Protein AF-A0A160PQK1-F1 (afdb_monomer)

Mean predicted aligned error: 13.55 Å

Organism: NCBI:txid2506452

Foldseek 3Di:
DDDDDDDDDDDDDDPPDPPPPDPPPDPPPDAFKDKDFPAADPVGWTKIWIKHADQDQAKFKKWWPWDPQAHIDIDIDHHGMDTDDMDTHPDSHIDGPGMDTDGHD

Solvent-accessible surface area (backbone atoms only — not comparable to full-atom values): 6608 Å² total; per-residue (Å²): 140,84,90,85,86,83,90,81,83,90,80,88,80,83,76,84,70,78,80,74,78,68,76,74,80,66,76,77,75,74,63,41,53,49,74,46,77,76,49,63,44,102,85,70,31,49,29,32,39,35,34,35,26,37,84,55,95,53,53,31,20,27,42,37,38,39,38,90,63,27,68,61,46,74,49,73,43,54,56,42,78,44,80,74,49,68,30,47,69,76,70,79,42,38,35,78,78,49,45,46,84,74,47,80,100

InterPro domains:
  IPR045935 Protein of unknown function DUF6355 [PF19882] (29-105)

Radius of gyration: 27.99 Å; Cα contacts (8 Å, |Δi|>4): 189; chains: 1; bounding box: 91×44×47 Å

Secondary structure (DSSP, 8-state):
-------------------------------EEEEEEEEE-TTS-EEEEEEEEE-SSS-EEEEEEE-TTS--EEEEE-SEEEEEEEEESSSS---EEEEEEEEE-

Structure (mmCIF, N/CA/C/O backbone):
data_AF-A0A160PQK1-F1
#
_entry.id   AF-A0A160PQK1-F1
#
loop_
_atom_site.group_PDB
_atom_site.id
_atom_site.type_symbol
_atom_site.label_atom_id
_atom_site.label_alt_id
_atom_site.label_comp_id
_atom_site.label_asym_id
_atom_site.label_entity_id
_atom_site.label_seq_id
_atom_site.pdbx_PDB_ins_code
_atom_site.Cartn_x
_atom_site.Cartn_y
_atom_site.Cartn_z
_atom_site.occupancy
_atom_site.B_iso_or_equiv
_atom_site.auth_seq_id
_atom_site.auth_comp_id
_atom_site.auth_asym_id
_atom_site.auth_atom_id
_atom_site.pdbx_PDB_model_num
ATOM 1 N N . MET A 1 1 ? -73.181 18.088 -31.372 1.00 41.09 1 MET A N 1
ATOM 2 C CA . MET A 1 1 ? -72.922 19.474 -30.924 1.00 41.09 1 MET A CA 1
ATOM 3 C C . MET A 1 1 ? -72.798 19.460 -29.406 1.00 41.09 1 MET A C 1
ATOM 5 O O . MET A 1 1 ? -73.801 19.280 -28.732 1.00 41.09 1 MET A O 1
ATOM 9 N N . ARG A 1 2 ? -71.580 19.531 -28.862 1.00 44.47 2 ARG A N 1
ATOM 10 C CA . ARG A 1 2 ? -71.344 19.602 -27.412 1.00 44.47 2 ARG A CA 1
ATOM 11 C C . ARG A 1 2 ? -70.690 20.947 -27.118 1.00 44.47 2 ARG A C 1
ATOM 13 O O . ARG A 1 2 ? -69.603 21.210 -27.616 1.00 44.47 2 ARG A O 1
ATOM 20 N N . LYS A 1 3 ? -71.398 21.800 -26.377 1.00 43.91 3 LYS A N 1
ATOM 21 C CA . LYS A 1 3 ? -70.872 23.048 -25.819 1.00 43.91 3 LYS A CA 1
ATOM 22 C C . LYS A 1 3 ? -70.208 22.713 -24.486 1.00 43.91 3 LYS A C 1
ATOM 24 O O . LYS A 1 3 ? -70.856 22.106 -23.641 1.00 43.91 3 LYS A O 1
ATOM 29 N N . PHE A 1 4 ? -68.967 23.140 -24.302 1.00 49.78 4 PHE A N 1
ATOM 30 C CA . PHE A 1 4 ? -68.346 23.269 -22.990 1.00 49.78 4 PHE A CA 1
ATOM 31 C C . PHE A 1 4 ? -67.605 24.604 -22.963 1.00 49.78 4 PHE A C 1
ATOM 33 O O . PHE A 1 4 ? -66.626 24.794 -23.675 1.00 49.78 4 PHE A O 1
ATOM 40 N N . SER A 1 5 ? -68.106 25.525 -22.148 1.00 56.88 5 SER A N 1
ATOM 41 C CA . SER A 1 5 ? -67.373 26.692 -21.670 1.00 56.88 5 SER A CA 1
ATOM 42 C C . SER A 1 5 ? -67.496 26.682 -20.163 1.00 56.88 5 SER A C 1
ATOM 44 O O . SER A 1 5 ? -68.616 26.802 -19.684 1.00 56.88 5 SER A O 1
ATOM 46 N N . VAL A 1 6 ? -66.376 26.582 -19.446 1.00 51.88 6 VAL A N 1
ATOM 47 C CA . VAL A 1 6 ? -66.200 27.192 -18.122 1.00 51.88 6 VAL A CA 1
ATOM 48 C C . VAL A 1 6 ? -64.712 27.517 -17.950 1.00 51.88 6 VAL A C 1
ATOM 50 O O . VAL A 1 6 ? -63.870 26.623 -17.939 1.00 51.88 6 VAL A O 1
ATOM 53 N N . SER A 1 7 ? -64.418 28.813 -17.842 1.00 55.34 7 SER A N 1
ATOM 54 C CA . SER A 1 7 ? -63.167 29.385 -17.334 1.00 55.34 7 SER A CA 1
ATOM 55 C C . SER A 1 7 ? -63.076 29.200 -15.825 1.00 55.34 7 SER A C 1
ATOM 57 O O . SER A 1 7 ? -64.052 29.538 -15.165 1.00 55.34 7 SER A O 1
ATOM 59 N N . VAL A 1 8 ? -61.914 28.841 -15.264 1.00 52.81 8 VAL A N 1
ATOM 60 C CA . VAL A 1 8 ? -61.563 29.224 -13.881 1.00 52.81 8 VAL A CA 1
ATOM 61 C C . VAL A 1 8 ? -60.048 29.427 -13.726 1.00 52.81 8 VAL A C 1
ATOM 63 O O . VAL A 1 8 ? -59.259 28.509 -13.907 1.00 52.81 8 VAL A O 1
ATOM 66 N N . LEU A 1 9 ? -59.728 30.678 -13.388 1.00 51.78 9 LEU A N 1
ATOM 67 C CA . LEU A 1 9 ? -58.661 31.236 -12.549 1.00 51.78 9 LEU A CA 1
ATOM 68 C C . LEU A 1 9 ? -57.229 30.663 -12.546 1.00 51.78 9 LEU A C 1
ATOM 70 O O . LEU A 1 9 ? -56.930 29.556 -12.112 1.00 51.78 9 LEU A O 1
ATOM 74 N N . THR A 1 10 ? -56.341 31.605 -12.844 1.00 56.22 10 THR A N 1
ATOM 75 C CA . THR A 1 10 ? -54.934 31.768 -12.479 1.00 56.22 10 THR A CA 1
ATOM 76 C C . THR A 1 10 ? -54.638 31.530 -10.989 1.00 56.22 10 THR A C 1
ATOM 78 O O . THR A 1 10 ? -55.307 32.096 -10.126 1.00 56.22 10 THR A O 1
ATOM 81 N N . ALA A 1 11 ? -53.544 30.823 -10.688 1.00 50.00 11 ALA A N 1
ATOM 82 C CA . ALA A 1 11 ? -52.842 30.901 -9.405 1.00 50.00 11 ALA A CA 1
ATOM 83 C C . ALA A 1 11 ? -51.324 30.939 -9.660 1.00 50.00 11 ALA A C 1
ATOM 85 O O . ALA A 1 11 ? -50.719 29.943 -10.052 1.00 50.00 11 ALA A O 1
ATOM 86 N N . ILE A 1 12 ? -50.717 32.115 -9.484 1.00 57.81 12 ILE A N 1
ATOM 87 C CA . ILE A 1 12 ? -49.263 32.311 -9.533 1.00 57.81 12 ILE A CA 1
ATOM 88 C C . ILE A 1 12 ? -48.725 31.922 -8.156 1.00 57.81 12 ILE A C 1
ATOM 90 O O . ILE A 1 12 ? -48.894 32.665 -7.191 1.00 57.81 12 ILE A O 1
ATOM 94 N N . VAL A 1 13 ? -48.105 30.748 -8.048 1.00 61.59 13 VAL A N 1
ATOM 95 C CA . VAL A 1 13 ? -47.396 30.345 -6.828 1.00 61.59 13 VAL A CA 1
ATOM 96 C C . VAL A 1 13 ? -45.976 30.900 -6.912 1.00 61.59 13 VAL A C 1
ATOM 98 O O . VAL A 1 13 ? -45.138 30.396 -7.658 1.00 61.59 13 VAL A O 1
ATOM 101 N N . ALA A 1 14 ? -45.719 31.972 -6.165 1.00 50.84 14 ALA A N 1
ATOM 102 C CA . ALA A 1 14 ? -44.378 32.494 -5.947 1.00 50.84 14 ALA A CA 1
ATOM 103 C C . ALA A 1 14 ? -43.612 31.534 -5.023 1.00 50.84 14 ALA A C 1
ATOM 105 O O . ALA A 1 14 ? -43.774 31.560 -3.805 1.00 50.84 14 ALA A O 1
ATOM 106 N N . PHE A 1 15 ? -42.778 30.673 -5.603 1.00 52.97 15 PHE A N 1
ATOM 107 C CA . PHE A 1 15 ? -41.792 29.909 -4.845 1.00 52.97 15 PHE A CA 1
ATOM 108 C C . PHE A 1 15 ? -40.574 30.800 -4.583 1.00 52.97 15 PHE A C 1
ATOM 110 O O . PHE A 1 15 ? -39.639 30.846 -5.379 1.00 52.97 15 PHE A O 1
ATOM 117 N N . THR A 1 16 ? -40.550 31.495 -3.446 1.00 54.69 16 THR A N 1
ATOM 118 C CA . THR A 1 16 ? -39.286 31.943 -2.844 1.00 54.69 16 THR A CA 1
ATOM 119 C C . THR A 1 16 ? -38.617 30.719 -2.225 1.00 54.69 16 THR A C 1
ATOM 121 O O . THR A 1 16 ? -38.717 30.462 -1.025 1.00 54.69 16 THR A O 1
ATOM 124 N N . GLY A 1 17 ? -38.020 29.893 -3.083 1.00 49.28 17 GLY A N 1
ATOM 125 C CA . GLY A 1 17 ? -37.232 28.744 -2.669 1.00 49.28 17 GLY A CA 1
ATOM 126 C C . GLY A 1 17 ? -35.944 29.233 -2.027 1.00 49.28 17 GLY A C 1
ATOM 127 O O . GLY A 1 17 ? -35.098 29.817 -2.697 1.00 49.28 17 GLY A O 1
ATOM 128 N N . PHE A 1 18 ? -35.822 29.002 -0.723 1.00 57.84 18 PHE A N 1
ATOM 129 C CA . PHE A 1 18 ? -34.562 29.056 0.001 1.00 57.84 18 PHE A CA 1
ATOM 130 C C . PHE A 1 18 ? -33.495 28.304 -0.799 1.00 57.84 18 PHE A C 1
ATOM 132 O O . PHE A 1 18 ? -33.580 27.086 -0.962 1.00 57.84 18 PHE A O 1
ATOM 139 N N . SER A 1 19 ? -32.479 29.019 -1.276 1.00 54.00 19 SER A N 1
ATOM 140 C CA . SER A 1 19 ? -31.238 28.399 -1.719 1.00 54.00 19 SER A CA 1
ATOM 141 C C . SER A 1 19 ? -30.593 27.779 -0.486 1.00 54.00 19 SER A C 1
ATOM 143 O O . SER A 1 19 ? -29.871 28.448 0.250 1.00 54.00 19 SER A O 1
ATOM 145 N N . ALA A 1 20 ? -30.894 26.510 -0.211 1.00 54.34 20 ALA A N 1
ATOM 146 C CA . ALA A 1 20 ? -30.057 25.708 0.658 1.00 54.34 20 ALA A CA 1
ATOM 147 C C . ALA A 1 20 ? -28.663 25.735 0.025 1.00 54.34 20 ALA A C 1
ATOM 149 O O . ALA A 1 20 ? -28.457 25.166 -1.048 1.00 54.34 20 ALA A O 1
ATOM 150 N N . LEU A 1 21 ? -27.729 26.465 0.642 1.00 53.22 21 LEU A N 1
ATOM 151 C CA . LEU A 1 21 ? -26.317 26.318 0.336 1.00 53.22 21 LEU A CA 1
ATOM 152 C C . LEU A 1 21 ? -25.981 24.863 0.654 1.00 53.22 21 LEU A C 1
ATOM 154 O O . LEU A 1 21 ? -25.772 24.504 1.812 1.00 53.22 21 LEU A O 1
ATOM 158 N N . ALA A 1 22 ? -26.000 24.012 -0.369 1.00 60.09 22 ALA A N 1
ATOM 159 C CA . ALA A 1 22 ? -25.394 22.704 -0.273 1.00 60.09 22 ALA A CA 1
ATOM 160 C C . ALA A 1 22 ? -23.939 22.950 0.153 1.00 60.09 22 ALA A C 1
ATOM 162 O O . ALA A 1 22 ? -23.259 23.743 -0.511 1.00 60.09 22 ALA A O 1
ATOM 163 N N . PRO A 1 23 ? -23.456 22.352 1.258 1.00 54.91 23 PRO A N 1
ATOM 164 C CA . PRO A 1 23 ? -22.036 22.387 1.547 1.00 54.91 23 PRO A CA 1
ATOM 165 C C . PRO A 1 23 ? -21.335 21.867 0.298 1.00 54.91 23 PRO A C 1
ATOM 167 O O . PRO A 1 23 ? -21.705 20.817 -0.236 1.00 54.91 23 PRO A O 1
ATOM 170 N N . SER A 1 24 ? -20.395 22.661 -0.216 1.00 50.75 24 SER A N 1
ATOM 171 C CA . SER A 1 24 ? -19.545 22.277 -1.334 1.00 50.75 24 SER A CA 1
ATOM 172 C C . SER A 1 24 ? -19.081 20.854 -1.079 1.00 50.75 24 SER A C 1
ATOM 174 O O . SER A 1 24 ? -18.524 20.598 -0.011 1.00 50.75 24 SER A O 1
ATOM 176 N N . ALA A 1 25 ? -19.368 19.946 -2.011 1.00 45.66 25 ALA A N 1
ATOM 177 C CA . ALA A 1 25 ? -18.853 18.593 -1.991 1.00 45.66 25 ALA A CA 1
ATOM 178 C C . ALA A 1 25 ? -17.330 18.684 -1.848 1.00 45.66 25 ALA A C 1
ATOM 180 O O . ALA A 1 25 ? -16.619 18.945 -2.819 1.00 45.66 25 ALA A O 1
ATOM 181 N N . SER A 1 26 ? -16.842 18.569 -0.612 1.00 47.47 26 SER A N 1
ATOM 182 C CA . SER A 1 26 ? -15.428 18.450 -0.311 1.00 47.47 26 SER A CA 1
ATOM 183 C C . SER A 1 26 ? -14.951 17.285 -1.152 1.00 47.47 26 SER A C 1
ATOM 185 O O . SER A 1 26 ? -15.539 16.206 -1.053 1.00 47.47 26 SER A O 1
ATOM 187 N N . ALA A 1 27 ? -13.969 17.534 -2.021 1.00 46.06 27 ALA A N 1
ATOM 188 C CA . ALA A 1 27 ? -13.320 16.525 -2.842 1.00 46.06 27 ALA A CA 1
ATOM 189 C C . ALA A 1 27 ? -13.233 15.227 -2.037 1.00 46.06 27 ALA A C 1
ATOM 191 O O . ALA A 1 27 ? -12.616 15.206 -0.974 1.00 46.06 27 ALA A O 1
ATOM 192 N N . GLN A 1 28 ? -13.982 14.213 -2.467 1.00 50.72 28 GLN A N 1
ATOM 193 C CA . GLN A 1 28 ? -14.186 12.986 -1.715 1.00 50.72 28 GLN A CA 1
ATOM 194 C C . GLN A 1 28 ? -12.809 12.366 -1.475 1.00 50.72 28 GLN A C 1
ATOM 196 O O . GLN A 1 28 ? -12.207 11.814 -2.394 1.00 50.72 28 GLN A O 1
ATOM 201 N N . GLU A 1 29 ? -12.251 12.569 -0.280 1.00 63.12 29 GLU A N 1
ATOM 202 C CA . GLU A 1 29 ? -10.847 12.264 -0.058 1.00 63.12 29 GLU A CA 1
ATOM 203 C C . GLU A 1 29 ? -10.692 10.747 -0.048 1.00 63.12 29 GLU A C 1
ATOM 205 O O . GLU A 1 29 ? -11.218 10.073 0.835 1.00 63.12 29 GLU A O 1
ATOM 210 N N . GLN A 1 30 ? -10.049 10.208 -1.087 1.00 82.56 30 GLN A N 1
ATOM 211 C CA . GLN A 1 30 ? -10.053 8.780 -1.391 1.00 82.56 30 GLN A CA 1
ATOM 212 C C . GLN A 1 30 ? -9.508 7.966 -0.210 1.00 82.56 30 GLN A C 1
ATOM 214 O O . GLN A 1 30 ? -8.306 7.949 0.048 1.00 82.56 30 GLN A O 1
ATOM 219 N N . CYS A 1 31 ? -10.404 7.295 0.517 1.00 91.88 31 CYS A N 1
ATOM 220 C CA . CYS A 1 31 ? -10.055 6.331 1.555 1.00 91.88 31 CYS A CA 1
ATOM 221 C C . CYS A 1 31 ? -9.643 4.999 0.915 1.00 91.88 31 CYS A C 1
ATOM 223 O O . CYS A 1 31 ? -10.183 4.601 -0.117 1.00 91.88 31 CYS A O 1
ATOM 225 N N . GLY A 1 32 ? -8.727 4.282 1.561 1.00 95.00 32 GLY A N 1
ATOM 226 C CA . GLY A 1 32 ? -8.195 3.012 1.078 1.00 95.00 32 GLY A CA 1
ATOM 227 C C . GLY A 1 32 ? -6.886 3.164 0.310 1.00 95.00 32 GLY A C 1
ATOM 228 O O . GLY A 1 32 ? -6.145 4.134 0.484 1.00 95.00 32 GLY A O 1
ATOM 229 N N . TYR A 1 33 ? -6.569 2.152 -0.490 1.00 94.94 33 TYR A N 1
ATOM 230 C CA . TYR A 1 33 ? -5.329 2.082 -1.251 1.00 94.94 33 TYR A CA 1
ATOM 231 C C . TYR A 1 33 ? -5.362 2.958 -2.505 1.00 94.94 33 TYR A C 1
ATOM 233 O O . TYR A 1 33 ? -6.373 3.032 -3.207 1.00 94.94 33 TYR A O 1
ATOM 241 N N . TYR A 1 34 ? -4.234 3.600 -2.797 1.00 93.56 34 TYR A N 1
ATOM 242 C CA . TYR A 1 34 ? -4.026 4.342 -4.035 1.00 93.56 34 TYR A CA 1
ATOM 243 C C . TYR A 1 34 ? -2.544 4.445 -4.397 1.00 93.56 34 TYR A C 1
ATOM 245 O O . TYR A 1 34 ? -1.647 4.254 -3.571 1.00 93.56 34 TYR A O 1
ATOM 253 N N . LEU A 1 35 ? -2.301 4.754 -5.667 1.00 91.12 35 LEU A N 1
ATOM 254 C CA . LEU A 1 35 ? -0.980 4.907 -6.259 1.00 91.12 35 LEU A CA 1
ATOM 255 C C . LEU A 1 35 ? -0.822 6.335 -6.772 1.00 91.12 35 LEU A C 1
ATOM 257 O O . LEU A 1 35 ? -1.695 6.839 -7.473 1.00 91.12 35 LEU A O 1
ATOM 261 N N . ILE A 1 36 ? 0.312 6.959 -6.467 1.00 90.25 36 ILE A N 1
ATOM 262 C CA . ILE A 1 36 ? 0.733 8.214 -7.094 1.00 90.25 36 ILE A CA 1
ATOM 263 C C . ILE A 1 36 ? 1.879 7.891 -8.045 1.00 90.25 36 ILE A C 1
ATOM 265 O O . ILE A 1 36 ? 2.896 7.344 -7.621 1.00 90.25 36 ILE A O 1
ATOM 269 N N . GLN A 1 37 ? 1.727 8.225 -9.325 1.00 87.62 37 GLN A N 1
ATOM 270 C CA . GLN A 1 37 ? 2.835 8.203 -10.279 1.00 87.62 37 GLN A CA 1
ATOM 271 C C . GLN A 1 37 ? 3.630 9.500 -10.134 1.00 87.62 37 GLN A C 1
ATOM 273 O O . GLN A 1 37 ? 3.078 10.587 -10.267 1.00 87.62 37 GLN A O 1
ATOM 278 N N . GLU A 1 38 ? 4.921 9.383 -9.833 1.00 86.88 38 GLU A N 1
ATOM 279 C CA . GLU A 1 38 ? 5.806 10.523 -9.558 1.00 86.88 38 GLU A CA 1
ATOM 280 C C . GLU A 1 38 ? 6.697 10.887 -10.756 1.00 86.88 38 GLU A C 1
ATOM 282 O O . GLU A 1 38 ? 7.484 11.826 -10.674 1.00 86.88 38 GLU A O 1
ATOM 287 N N . GLY A 1 39 ? 6.582 10.161 -11.871 1.00 85.06 39 GLY A N 1
ATOM 288 C CA . GLY A 1 39 ? 7.366 10.390 -13.085 1.00 85.06 39 GLY A CA 1
ATOM 289 C C . GLY A 1 39 ? 8.504 9.387 -13.242 1.00 85.06 39 GLY A C 1
ATOM 290 O O . GLY A 1 39 ? 8.345 8.218 -12.895 1.00 85.06 39 GLY A O 1
ATOM 291 N N . LEU A 1 40 ? 9.631 9.827 -13.803 1.00 86.56 40 LEU A N 1
ATOM 292 C CA . LEU A 1 40 ? 10.815 8.995 -14.021 1.00 86.56 40 LEU A CA 1
ATOM 293 C C . LEU A 1 40 ? 11.870 9.268 -12.940 1.00 86.56 40 LEU A C 1
ATOM 295 O O . LEU A 1 40 ? 12.052 10.407 -12.511 1.00 86.56 40 LEU A O 1
ATOM 299 N N . ASP A 1 41 ? 12.569 8.226 -12.501 1.00 81.69 41 ASP A N 1
ATOM 300 C CA . ASP A 1 41 ? 13.772 8.354 -11.682 1.00 81.69 41 ASP A CA 1
ATOM 301 C C . ASP A 1 41 ? 14.969 8.868 -12.523 1.00 81.69 41 ASP A C 1
ATOM 303 O O . ASP A 1 41 ? 14.876 8.941 -13.753 1.00 81.69 41 ASP A O 1
ATOM 307 N N . PRO A 1 42 ? 16.110 9.234 -11.902 1.00 83.12 42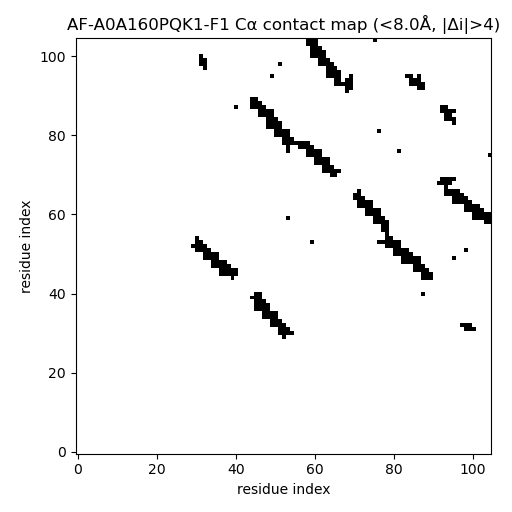 PRO A N 1
ATOM 308 C CA . PRO A 1 42 ? 17.289 9.747 -12.614 1.00 83.12 42 PRO A CA 1
ATOM 309 C C . PRO A 1 42 ? 17.886 8.800 -13.667 1.00 83.12 42 PRO A C 1
ATOM 311 O O . PRO A 1 42 ? 18.729 9.221 -14.454 1.00 83.12 42 PRO A O 1
ATOM 314 N N . PHE A 1 43 ? 17.471 7.533 -13.681 1.00 84.25 43 PHE A N 1
ATOM 315 C CA . PHE A 1 43 ? 17.904 6.507 -14.625 1.00 84.25 43 PHE A CA 1
ATOM 316 C C . PHE A 1 43 ? 16.835 6.208 -15.688 1.00 84.25 43 PHE A C 1
ATOM 318 O O . PHE A 1 43 ? 17.005 5.290 -16.487 1.00 84.25 43 PHE A O 1
ATOM 325 N N . GLY A 1 44 ? 15.742 6.977 -15.718 1.00 83.38 44 GLY A N 1
ATOM 326 C CA . GLY A 1 44 ? 14.671 6.852 -16.703 1.00 83.38 44 GLY A CA 1
ATOM 327 C C . GLY A 1 44 ? 13.620 5.791 -16.378 1.00 83.38 44 GLY A C 1
ATOM 328 O O . GLY A 1 44 ? 12.802 5.490 -17.245 1.00 83.38 44 GLY A O 1
ATOM 329 N N . ASN A 1 45 ? 13.589 5.222 -15.165 1.00 84.81 45 ASN A N 1
ATOM 330 C CA . ASN A 1 45 ? 12.554 4.243 -14.807 1.00 84.81 45 ASN A CA 1
ATOM 331 C C . ASN A 1 45 ? 11.336 4.921 -14.188 1.00 84.81 45 ASN A C 1
ATOM 333 O O . ASN A 1 45 ? 11.472 5.811 -13.353 1.00 84.81 45 ASN A O 1
ATOM 337 N N . SER A 1 46 ? 10.135 4.441 -14.510 1.00 84.94 46 SER A N 1
ATOM 338 C CA . SER A 1 46 ? 8.913 4.947 -13.882 1.00 84.94 46 SER A CA 1
ATOM 339 C C . SER A 1 46 ? 8.923 4.710 -12.371 1.00 84.94 46 SER A C 1
ATOM 341 O O . SER A 1 46 ? 9.123 3.580 -11.911 1.00 84.94 46 SER A O 1
ATOM 343 N N . LYS A 1 47 ? 8.661 5.781 -11.622 1.00 88.12 47 LYS A N 1
ATOM 344 C CA . LYS A 1 47 ? 8.543 5.839 -10.168 1.00 88.12 47 LYS A CA 1
ATOM 345 C C . LYS A 1 47 ? 7.086 6.049 -9.780 1.00 88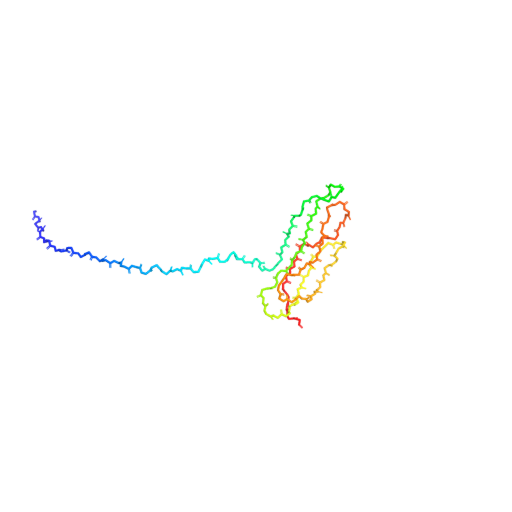.12 47 LYS A C 1
ATOM 347 O O . LYS A 1 47 ? 6.425 6.981 -10.238 1.00 88.12 47 LYS A O 1
ATOM 352 N N . SER A 1 48 ? 6.587 5.193 -8.903 1.00 89.19 48 SER A N 1
ATOM 353 C CA . SER A 1 48 ? 5.280 5.362 -8.272 1.00 89.1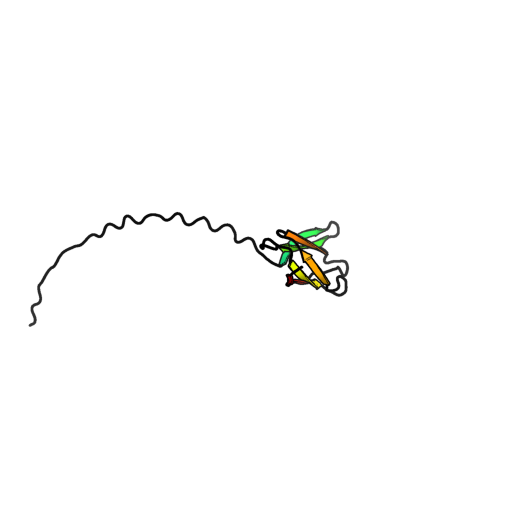9 48 SER A CA 1
ATOM 354 C C . SER A 1 48 ? 5.369 5.084 -6.779 1.00 89.19 48 SER A C 1
ATOM 356 O O . SER A 1 48 ? 6.188 4.282 -6.339 1.00 89.19 48 SER A O 1
ATOM 358 N N . THR A 1 49 ? 4.538 5.745 -5.984 1.00 91.12 49 THR A N 1
ATOM 359 C CA . THR A 1 49 ? 4.462 5.520 -4.540 1.00 91.12 49 THR A CA 1
ATOM 360 C C . THR A 1 49 ? 3.067 5.045 -4.166 1.00 91.12 49 THR A C 1
ATOM 362 O O . THR A 1 49 ? 2.056 5.622 -4.569 1.00 91.12 49 THR A O 1
ATOM 365 N N . SER A 1 50 ? 3.022 3.962 -3.398 1.00 93.06 50 SER A N 1
ATOM 366 C CA . SER A 1 50 ? 1.803 3.344 -2.897 1.00 93.06 50 SER A CA 1
ATOM 367 C C . SER A 1 50 ? 1.449 3.876 -1.520 1.00 93.06 50 SER A C 1
ATOM 369 O O . SER A 1 50 ? 2.296 3.912 -0.622 1.00 93.06 50 SER A O 1
ATOM 371 N N . TYR A 1 51 ? 0.180 4.216 -1.337 1.00 95.00 51 TYR A N 1
ATOM 372 C CA . TYR A 1 51 ? -0.360 4.758 -0.100 1.00 95.00 51 TYR A CA 1
ATOM 373 C C . TYR A 1 51 ? -1.619 4.008 0.324 1.00 95.00 51 TYR A C 1
ATOM 375 O O . TYR A 1 51 ? -2.311 3.396 -0.489 1.00 95.00 51 TYR A O 1
ATOM 383 N N . TYR A 1 52 ? -1.921 4.091 1.613 1.00 95.81 52 TY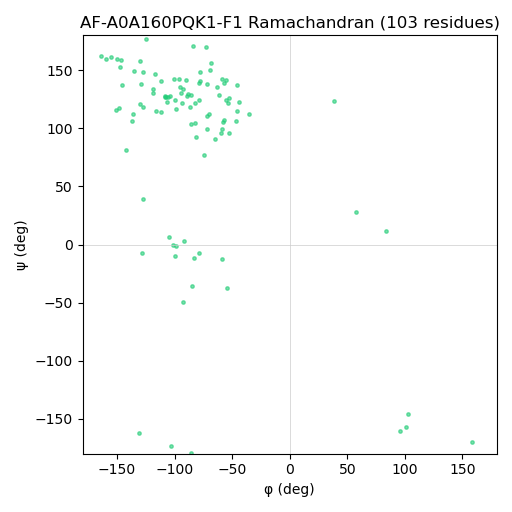R A N 1
ATOM 384 C CA . TYR A 1 52 ? -3.196 3.697 2.186 1.00 95.81 52 TYR A CA 1
ATOM 385 C C . TYR A 1 52 ? -3.712 4.823 3.075 1.00 95.81 52 TYR A C 1
ATOM 387 O O . TYR A 1 52 ? -3.040 5.206 4.034 1.00 95.81 52 TYR A O 1
ATOM 395 N N . LYS A 1 53 ? -4.901 5.350 2.776 1.00 96.12 53 LYS A N 1
ATOM 396 C CA . LYS A 1 53 ? -5.570 6.348 3.614 1.00 96.12 53 LYS A CA 1
ATOM 397 C C . LYS A 1 53 ? -6.617 5.683 4.499 1.00 96.12 53 LYS A C 1
ATOM 399 O O . LYS A 1 53 ? -7.619 5.171 4.001 1.00 96.12 53 LYS A O 1
ATOM 404 N N . HIS A 1 54 ? -6.432 5.744 5.811 1.00 95.50 54 HIS A N 1
ATOM 405 C CA . HIS A 1 54 ? -7.468 5.389 6.771 1.00 95.50 54 HIS A CA 1
ATOM 406 C C . HIS A 1 54 ? -8.255 6.634 7.194 1.00 95.50 54 HIS A C 1
ATOM 408 O O . HIS A 1 54 ? -7.690 7.591 7.713 1.00 95.50 54 HIS A O 1
ATOM 414 N N . CYS A 1 55 ? -9.568 6.616 6.978 1.00 93.31 55 CYS A N 1
ATOM 415 C CA . CYS A 1 55 ? -10.460 7.731 7.313 1.00 93.31 55 CYS A CA 1
ATOM 416 C C . CYS A 1 55 ? -11.211 7.544 8.643 1.00 93.31 55 CYS A C 1
ATOM 418 O O . CYS A 1 55 ? -12.002 8.404 9.017 1.00 93.31 55 CYS A O 1
ATOM 420 N N . GLY A 1 56 ? -11.006 6.418 9.336 1.00 92.06 56 GLY A N 1
ATOM 421 C CA . GLY A 1 56 ? -11.570 6.183 10.665 1.00 92.06 56 GLY A CA 1
ATOM 422 C C . GLY A 1 56 ? -10.710 6.797 11.769 1.00 92.06 56 GLY A C 1
ATOM 423 O O . GLY A 1 56 ? -9.603 7.267 11.526 1.00 92.06 56 GLY A O 1
ATOM 424 N N . SER A 1 57 ? -11.235 6.794 12.993 1.00 91.56 57 SER A N 1
ATOM 425 C CA . SER A 1 57 ? -10.622 7.424 14.171 1.00 91.56 57 SER A CA 1
ATOM 426 C C . SER A 1 57 ? -9.715 6.498 14.995 1.00 91.56 57 SER A C 1
ATOM 428 O O . SER A 1 57 ? -9.191 6.925 16.020 1.00 91.56 57 SER A O 1
ATOM 430 N N . GLY A 1 58 ? -9.511 5.249 14.566 1.00 94.25 58 GLY A N 1
ATOM 431 C CA . GLY A 1 58 ? -8.728 4.246 15.29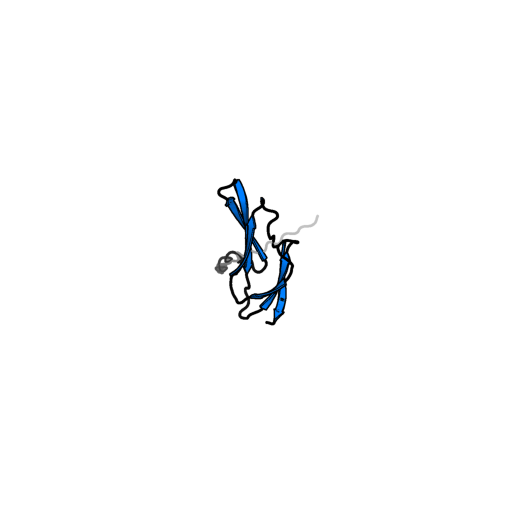1 1.00 94.25 58 GLY A CA 1
ATOM 432 C C . GLY A 1 58 ? -7.607 3.637 14.457 1.00 94.25 58 GLY A C 1
ATOM 433 O O . GLY A 1 58 ? -7.461 3.921 13.269 1.00 94.25 58 GLY A O 1
ATOM 434 N N . ASN A 1 59 ? -6.818 2.772 15.090 1.00 96.69 59 ASN A N 1
ATOM 435 C CA . ASN A 1 59 ? -5.864 1.948 14.364 1.00 96.69 59 ASN A CA 1
ATOM 436 C C . ASN A 1 59 ? -6.594 0.771 13.722 1.00 96.69 59 ASN A C 1
ATOM 438 O O . ASN A 1 59 ? -7.465 0.144 14.324 1.00 96.69 59 ASN A O 1
ATOM 442 N N . VAL A 1 60 ? -6.216 0.452 12.492 1.00 97.31 60 VAL A N 1
ATOM 443 C CA . VAL A 1 60 ? -6.760 -0.689 11.766 1.00 97.31 60 VAL A CA 1
ATOM 444 C C . VAL A 1 60 ? -5.651 -1.567 11.239 1.00 97.31 60 VAL A C 1
ATOM 446 O O . VAL A 1 60 ? -4.571 -1.097 10.882 1.00 97.31 60 VAL A O 1
ATOM 449 N N . LYS A 1 61 ? -5.931 -2.860 11.159 1.00 98.06 61 LYS A N 1
ATOM 450 C CA . LYS A 1 61 ? -5.069 -3.827 10.502 1.00 98.06 61 LYS A CA 1
ATOM 451 C C . LYS A 1 61 ? -5.435 -3.893 9.026 1.00 98.06 61 LYS A C 1
ATOM 453 O O . LYS A 1 61 ? -6.603 -4.068 8.672 1.00 98.06 61 LYS A O 1
ATOM 458 N N . ILE A 1 62 ? -4.427 -3.770 8.176 1.00 98.00 62 ILE A N 1
ATOM 459 C CA . ILE A 1 62 ? -4.548 -3.900 6.727 1.00 98.00 62 ILE A CA 1
ATOM 460 C C . ILE A 1 62 ? -3.722 -5.082 6.237 1.00 98.00 62 ILE A C 1
ATOM 462 O O . ILE A 1 62 ? -2.657 -5.372 6.784 1.00 98.00 62 ILE A O 1
ATOM 466 N N . GLN A 1 63 ? -4.212 -5.741 5.197 1.00 97.75 63 GLN A N 1
ATOM 467 C CA . GLN A 1 63 ? -3.446 -6.649 4.360 1.00 97.75 63 GLN A CA 1
ATOM 468 C C . GLN A 1 63 ? -2.818 -5.830 3.234 1.00 97.75 63 GLN A C 1
ATOM 470 O O . GLN A 1 63 ? -3.515 -5.075 2.560 1.00 97.75 63 GLN A O 1
ATOM 475 N N . VAL A 1 64 ? -1.509 -5.959 3.047 1.00 97.12 64 VAL A N 1
ATOM 476 C CA . VAL A 1 64 ? -0.757 -5.342 1.954 1.00 97.12 64 VAL A CA 1
ATOM 477 C C . VAL A 1 64 ? -0.284 -6.460 1.046 1.00 97.12 64 VAL A C 1
ATOM 479 O O . VAL A 1 64 ? 0.541 -7.279 1.451 1.00 97.12 64 VAL A O 1
ATOM 482 N N . ASP A 1 65 ? -0.793 -6.484 -0.178 1.00 95.25 65 ASP A N 1
ATOM 483 C CA . ASP A 1 65 ? -0.418 -7.479 -1.169 1.00 95.25 65 ASP A CA 1
ATOM 484 C C . ASP A 1 65 ? 0.691 -6.945 -2.049 1.00 95.25 65 ASP A C 1
ATOM 486 O O . ASP A 1 65 ? 0.582 -5.850 -2.607 1.00 95.25 65 ASP A O 1
ATOM 490 N N . GLY A 1 66 ? 1.743 -7.736 -2.222 1.00 91.50 66 GLY A N 1
ATOM 491 C CA . GLY A 1 66 ? 2.823 -7.382 -3.126 1.00 91.50 66 GLY A CA 1
ATOM 492 C C . GLY A 1 66 ? 3.218 -8.491 -4.088 1.00 91.50 66 GLY A C 1
ATOM 493 O O . GLY A 1 66 ? 2.448 -9.403 -4.404 1.00 91.50 66 GLY A O 1
ATOM 494 N N . ASN A 1 67 ? 4.404 -8.350 -4.664 1.00 87.81 67 ASN A N 1
ATOM 495 C CA . ASN A 1 67 ? 5.021 -9.345 -5.535 1.00 87.81 67 ASN A CA 1
ATOM 496 C C . ASN A 1 67 ? 6.116 -10.123 -4.788 1.00 87.81 67 ASN A C 1
ATOM 498 O O . ASN A 1 67 ? 6.311 -9.957 -3.592 1.00 87.81 67 ASN A O 1
ATOM 502 N N . PHE A 1 68 ? 6.857 -10.972 -5.498 1.00 82.06 68 PHE A N 1
ATOM 503 C CA . PHE A 1 68 ? 7.947 -11.751 -4.904 1.00 82.06 68 PHE A CA 1
ATOM 504 C C . PHE A 1 68 ? 8.994 -10.879 -4.177 1.00 82.06 68 PHE A C 1
ATOM 506 O O . PHE A 1 68 ? 9.461 -11.247 -3.105 1.00 82.06 68 PHE A O 1
ATOM 513 N N . ALA A 1 69 ? 9.306 -9.694 -4.714 1.00 84.56 69 ALA A N 1
ATOM 514 C CA . ALA A 1 69 ? 10.244 -8.746 -4.109 1.00 84.56 69 ALA A CA 1
ATOM 515 C C . ALA A 1 69 ? 9.645 -7.914 -2.953 1.00 84.56 69 ALA A C 1
ATOM 517 O O . ALA A 1 69 ? 10.368 -7.184 -2.278 1.00 84.56 69 ALA A O 1
ATOM 518 N N . TYR A 1 70 ? 8.334 -8.007 -2.715 1.00 86.31 70 TYR A N 1
ATOM 519 C CA . TYR A 1 70 ? 7.634 -7.397 -1.585 1.00 86.31 70 TYR A CA 1
ATOM 520 C C . TYR A 1 70 ? 6.552 -8.359 -1.092 1.00 86.31 70 TYR A C 1
ATOM 522 O O . TYR A 1 70 ? 5.389 -8.228 -1.485 1.00 86.31 70 TYR A O 1
ATOM 530 N N . PRO A 1 71 ? 6.919 -9.365 -0.283 1.00 89.31 71 PRO A N 1
ATOM 531 C CA . PRO A 1 71 ? 5.974 -10.385 0.130 1.00 89.31 71 PRO A CA 1
ATOM 532 C C . PRO A 1 71 ? 4.795 -9.75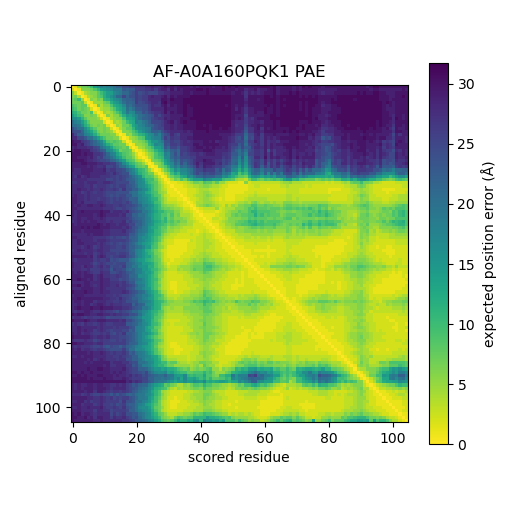6 0.870 1.00 89.31 71 PRO A C 1
ATOM 534 O O . PRO A 1 71 ? 4.949 -8.795 1.635 1.00 89.31 71 PRO A O 1
ATOM 537 N N . SER A 1 72 ? 3.612 -10.313 0.618 1.00 94.69 72 SER A N 1
ATOM 538 C CA . SER A 1 72 ? 2.380 -9.860 1.243 1.00 94.69 72 SER A CA 1
ATOM 539 C C . SER A 1 72 ? 2.490 -9.919 2.765 1.00 94.69 72 SER A C 1
ATOM 541 O O . SER A 1 72 ? 3.033 -10.874 3.324 1.00 94.69 72 SER A O 1
ATOM 543 N N . ARG A 1 73 ? 1.970 -8.901 3.450 1.00 95.25 73 ARG A N 1
ATOM 544 C CA . ARG A 1 73 ? 2.042 -8.803 4.911 1.00 95.25 73 ARG A CA 1
ATOM 545 C C . ARG A 1 73 ? 0.861 -8.052 5.490 1.00 95.25 73 ARG A C 1
ATOM 547 O O . ARG A 1 73 ? 0.254 -7.219 4.824 1.00 95.25 73 ARG A O 1
ATOM 554 N N . THR A 1 74 ? 0.614 -8.272 6.772 1.00 97.31 74 THR A N 1
ATOM 555 C CA . THR A 1 74 ? -0.322 -7.458 7.543 1.00 97.31 74 THR A CA 1
ATOM 556 C C . THR A 1 74 ? 0.415 -6.371 8.307 1.00 97.31 74 THR A C 1
ATOM 558 O O . THR A 1 74 ? 1.492 -6.624 8.850 1.00 97.31 74 THR A O 1
ATOM 561 N N . MET A 1 75 ? -0.170 -5.183 8.414 1.00 96.50 75 MET A N 1
ATOM 562 C CA . MET A 1 75 ? 0.354 -4.120 9.272 1.00 96.50 75 MET A CA 1
ATOM 563 C C . MET A 1 75 ? -0.765 -3.277 9.869 1.00 96.50 75 MET A C 1
ATOM 565 O O . MET A 1 75 ? -1.878 -3.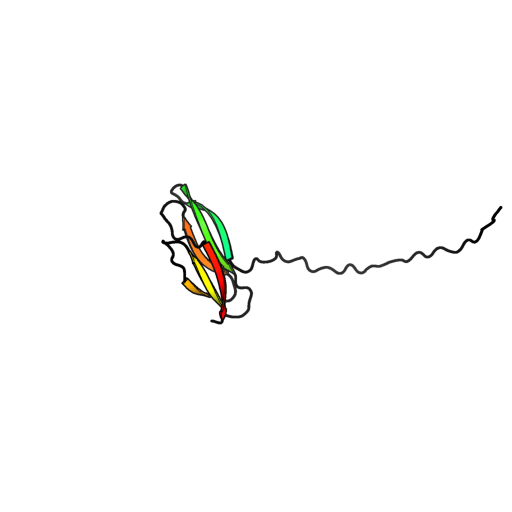256 9.346 1.00 96.50 75 MET A O 1
ATOM 569 N N . CYS A 1 76 ? -0.462 -2.585 10.963 1.00 97.19 76 CYS A N 1
ATOM 570 C CA . CYS A 1 76 ? -1.389 -1.653 11.584 1.00 97.19 76 CYS A CA 1
ATOM 571 C C . CYS A 1 76 ? -1.125 -0.237 11.093 1.00 97.19 76 CYS A C 1
ATOM 573 O O . CYS A 1 76 ? 0.027 0.189 11.002 1.00 97.19 76 CYS A O 1
ATOM 575 N N . VAL A 1 77 ? -2.196 0.476 10.771 1.00 96.94 77 VAL A N 1
ATOM 576 C CA . VAL A 1 77 ? -2.162 1.859 10.302 1.00 96.94 77 VAL A CA 1
ATOM 577 C C . VAL A 1 77 ? -3.138 2.686 11.120 1.00 96.94 77 VAL A C 1
ATOM 579 O O . VAL A 1 77 ? -4.237 2.228 11.431 1.00 96.94 77 VAL A O 1
ATOM 582 N N . GLY A 1 78 ? -2.712 3.887 11.493 1.00 96.75 78 GLY A N 1
ATOM 583 C CA . GLY A 1 78 ? -3.568 4.846 12.180 1.00 96.75 78 GLY A CA 1
ATOM 584 C C . GLY A 1 78 ? -4.398 5.689 11.211 1.00 96.75 78 GLY A C 1
ATOM 585 O O . GLY A 1 78 ? -4.286 5.523 9.992 1.00 96.75 78 GLY A O 1
ATOM 586 N N . PRO A 1 79 ? -5.205 6.618 11.748 1.00 96.00 79 PRO A N 1
ATOM 587 C CA . PRO A 1 79 ? -5.913 7.622 10.962 1.00 96.00 79 PRO A CA 1
ATOM 588 C C . PRO A 1 79 ? -4.958 8.435 10.079 1.00 96.00 79 PRO A C 1
ATOM 590 O O . PRO A 1 79 ? -3.860 8.799 10.498 1.00 96.00 79 PRO A O 1
ATOM 593 N N . GLY A 1 80 ? -5.392 8.762 8.863 1.00 94.62 80 GLY A N 1
ATOM 594 C CA . GLY A 1 80 ? -4.615 9.535 7.895 1.00 94.62 80 GLY A CA 1
ATOM 595 C C . GLY A 1 80 ? -3.957 8.681 6.813 1.00 94.62 80 GLY A C 1
ATOM 596 O O . GLY A 1 80 ? -4.436 7.605 6.462 1.00 94.62 80 GLY A O 1
ATOM 597 N N . ILE A 1 81 ? -2.887 9.205 6.213 1.00 95.38 81 ILE A N 1
ATOM 598 C CA . ILE A 1 81 ? -2.208 8.598 5.062 1.00 95.38 81 ILE A CA 1
ATOM 599 C C . ILE A 1 81 ? -0.962 7.853 5.536 1.00 95.38 81 ILE A C 1
ATOM 601 O O . ILE A 1 81 ? -0.062 8.440 6.128 1.00 95.38 81 ILE A O 1
ATOM 605 N N . THR A 1 82 ? -0.877 6.569 5.203 1.00 95.81 82 THR A N 1
ATOM 606 C CA . THR A 1 82 ? 0.321 5.747 5.392 1.00 95.81 82 THR A CA 1
ATOM 607 C C . THR A 1 82 ? 0.965 5.458 4.043 1.00 95.81 82 THR A C 1
ATOM 609 O O . THR A 1 82 ? 0.318 4.939 3.135 1.00 95.81 82 THR A O 1
ATOM 612 N N . ARG A 1 83 ? 2.260 5.755 3.903 1.00 95.00 83 ARG A N 1
ATOM 613 C CA . ARG A 1 83 ? 3.059 5.338 2.742 1.00 95.00 83 ARG A CA 1
ATOM 614 C C . ARG A 1 83 ? 3.464 3.874 2.904 1.00 95.00 83 ARG A C 1
ATOM 616 O O . ARG A 1 83 ? 4.085 3.51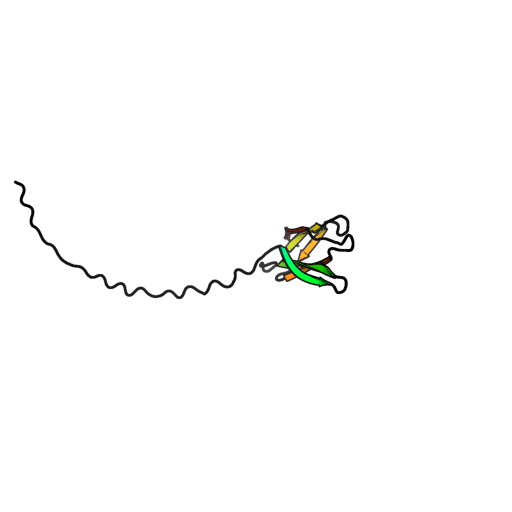8 3.899 1.00 95.00 83 ARG A O 1
ATOM 623 N N . LEU A 1 84 ? 3.138 3.042 1.920 1.00 93.06 84 LEU A N 1
ATOM 624 C CA . LEU A 1 84 ? 3.407 1.603 1.956 1.00 93.06 84 LEU A CA 1
ATOM 625 C C . LEU A 1 84 ? 4.744 1.256 1.302 1.00 93.06 84 LEU A C 1
ATOM 627 O O . LEU A 1 84 ? 5.543 0.511 1.870 1.00 93.06 84 LEU A O 1
ATOM 631 N N . ASN A 1 85 ? 4.982 1.762 0.090 1.00 90.62 85 ASN A N 1
ATOM 632 C CA . ASN A 1 85 ? 6.205 1.476 -0.652 1.00 90.62 85 ASN A CA 1
ATOM 633 C C . ASN A 1 85 ? 6.439 2.453 -1.810 1.00 90.62 85 ASN A C 1
ATOM 635 O O . ASN A 1 85 ? 5.500 3.094 -2.274 1.00 90.62 85 ASN A O 1
ATOM 639 N N . VAL A 1 86 ? 7.678 2.509 -2.303 1.00 85.38 86 VAL A N 1
ATOM 640 C CA . VAL A 1 86 ? 8.021 3.120 -3.597 1.00 85.38 86 VAL A CA 1
ATOM 641 C C . VAL A 1 86 ? 8.317 2.009 -4.585 1.00 85.38 86 VAL A C 1
ATOM 643 O O . VAL A 1 86 ? 9.143 1.138 -4.321 1.00 85.38 86 VAL A O 1
ATOM 646 N N . ASN A 1 87 ? 7.647 2.052 -5.724 1.00 82.69 87 ASN A N 1
ATOM 647 C CA . ASN A 1 87 ? 7.862 1.151 -6.828 1.00 82.69 87 ASN A CA 1
ATOM 648 C C . ASN A 1 87 ? 8.647 1.845 -7.945 1.00 82.69 87 ASN A C 1
ATOM 650 O O . ASN A 1 87 ? 8.273 2.920 -8.410 1.00 82.69 87 ASN A O 1
ATOM 654 N N . LEU A 1 88 ? 9.729 1.202 -8.372 1.00 80.19 88 LEU A N 1
ATOM 655 C CA . LEU A 1 88 ? 10.529 1.600 -9.526 1.00 80.19 88 LEU A CA 1
ATOM 656 C C . LEU A 1 88 ? 10.334 0.527 -10.610 1.00 80.19 88 LEU A C 1
ATOM 658 O O . LEU A 1 88 ? 10.258 -0.655 -10.294 1.00 80.19 88 LEU A O 1
ATOM 662 N N . SER A 1 89 ? 10.229 0.870 -11.889 1.00 72.19 89 SER A N 1
ATOM 663 C CA . SER A 1 89 ? 9.899 -0.141 -12.919 1.00 72.19 89 SER A CA 1
ATOM 664 C C . SER A 1 89 ? 11.103 -0.962 -13.424 1.00 72.19 89 SER A C 1
ATOM 666 O O . SER A 1 89 ? 10.905 -1.987 -14.065 1.00 72.19 89 SER A O 1
ATOM 668 N N . GLY A 1 90 ? 12.344 -0.572 -13.101 1.00 60.88 90 GLY A N 1
ATOM 669 C CA . GLY A 1 90 ? 13.559 -1.123 -13.734 1.00 60.88 90 GLY A CA 1
ATOM 670 C C . GLY A 1 90 ? 14.351 -2.213 -12.993 1.00 60.88 90 GLY A C 1
ATOM 671 O O . GLY A 1 90 ? 15.248 -2.800 -13.583 1.00 60.88 90 GLY A O 1
ATOM 672 N N . PHE A 1 91 ? 14.059 -2.514 -11.722 1.00 61.94 91 PHE A N 1
ATOM 673 C CA . PHE A 1 91 ? 14.921 -3.354 -10.857 1.00 61.94 91 PHE A CA 1
ATOM 674 C C . PHE A 1 91 ? 14.189 -4.531 -10.185 1.00 61.94 91 PHE A C 1
ATOM 676 O O . PHE A 1 91 ? 14.420 -4.821 -9.015 1.00 61.94 91 PHE A O 1
ATOM 683 N N . GLY A 1 92 ? 13.262 -5.208 -10.878 1.00 58.34 92 GLY A N 1
ATOM 684 C CA . GLY A 1 92 ? 12.531 -6.350 -10.289 1.00 58.34 92 GLY A CA 1
ATOM 685 C C . GLY A 1 92 ? 11.771 -5.982 -9.005 1.00 58.34 92 GLY A C 1
ATOM 686 O O . GLY A 1 92 ? 11.605 -6.804 -8.108 1.00 58.34 92 GLY A O 1
ATOM 687 N N . ASN A 1 93 ? 11.380 -4.710 -8.900 1.00 70.38 93 ASN A N 1
ATOM 688 C CA . ASN A 1 93 ? 11.197 -4.043 -7.623 1.00 70.38 93 ASN A CA 1
ATOM 689 C C . ASN A 1 93 ? 10.026 -4.569 -6.812 1.00 70.38 93 ASN A C 1
ATOM 691 O O . ASN A 1 93 ? 9.029 -5.056 -7.341 1.00 70.38 93 ASN A O 1
ATOM 695 N N . ALA A 1 94 ? 10.137 -4.356 -5.508 1.00 76.06 94 ALA A N 1
ATOM 696 C CA . ALA A 1 94 ? 9.046 -4.415 -4.564 1.00 76.06 94 ALA A CA 1
ATOM 697 C C . ALA A 1 94 ? 7.818 -3.642 -5.090 1.00 76.06 94 ALA A C 1
ATOM 699 O O . ALA A 1 94 ? 7.818 -2.411 -5.138 1.00 76.06 94 ALA A O 1
ATOM 700 N N . VAL A 1 95 ? 6.770 -4.343 -5.526 1.00 86.06 95 VAL A N 1
ATOM 701 C CA . VAL A 1 95 ? 5.497 -3.734 -5.954 1.00 86.06 95 VAL A CA 1
ATOM 702 C C . VAL A 1 95 ? 4.468 -4.028 -4.880 1.00 86.06 95 VAL A C 1
ATOM 704 O O . VAL A 1 95 ? 4.249 -5.194 -4.565 1.00 86.06 95 VAL A O 1
ATOM 707 N N . VAL A 1 96 ? 3.791 -2.997 -4.377 1.00 90.06 96 VAL A N 1
ATOM 708 C CA . VAL A 1 96 ? 2.515 -3.184 -3.678 1.00 90.06 96 VAL A CA 1
ATOM 709 C C . VAL A 1 96 ? 1.427 -3.183 -4.737 1.00 90.06 96 VAL A C 1
ATOM 711 O O . VAL A 1 96 ? 1.260 -2.189 -5.437 1.00 90.06 96 VAL A O 1
ATOM 714 N N . LYS A 1 97 ? 0.709 -4.294 -4.863 1.00 91.00 97 LYS A N 1
ATOM 715 C CA . LYS A 1 97 ? -0.392 -4.480 -5.813 1.00 91.00 97 LYS A CA 1
ATOM 716 C C . LYS A 1 97 ? -1.710 -3.950 -5.266 1.00 91.00 97 LYS A C 1
ATOM 718 O O . LYS A 1 97 ? -2.536 -3.466 -6.030 1.00 91.00 97 LYS A O 1
ATOM 723 N N . ASN A 1 98 ? -1.913 -4.096 -3.960 1.00 93.69 98 ASN A N 1
ATOM 724 C CA . ASN A 1 98 ? -3.140 -3.703 -3.287 1.00 93.69 98 ASN A CA 1
ATOM 725 C C . ASN A 1 98 ? -2.896 -3.526 -1.784 1.00 93.69 98 ASN A C 1
ATOM 727 O O . ASN A 1 98 ? -1.949 -4.090 -1.230 1.00 93.69 98 ASN A O 1
ATOM 731 N N . ALA A 1 99 ? -3.777 -2.791 -1.114 1.00 96.25 99 ALA A N 1
ATOM 732 C CA . ALA A 1 99 ? -3.895 -2.845 0.333 1.00 96.25 99 ALA A CA 1
ATOM 733 C C . ALA A 1 99 ? -5.348 -2.646 0.775 1.00 96.25 99 ALA A C 1
ATOM 735 O O . ALA A 1 99 ? -6.053 -1.781 0.256 1.00 96.25 99 ALA A O 1
ATOM 736 N N . TYR A 1 100 ? -5.802 -3.432 1.748 1.00 96.38 100 TYR A N 1
ATOM 737 C CA . TYR A 1 100 ? -7.193 -3.402 2.196 1.00 96.38 100 TYR A CA 1
ATOM 738 C C . TYR A 1 100 ? -7.335 -3.710 3.684 1.00 96.38 100 TYR A C 1
ATOM 740 O O . TYR A 1 100 ? -6.511 -4.393 4.287 1.00 96.38 100 TYR A O 1
ATOM 748 N N . TYR A 1 101 ? -8.399 -3.178 4.280 1.00 96.62 101 TYR A N 1
ATOM 749 C CA . TYR A 1 101 ? -8.761 -3.410 5.674 1.00 96.62 101 TYR A CA 1
ATOM 750 C C . TYR A 1 101 ? -9.085 -4.885 5.940 1.00 96.62 101 TYR A C 1
ATOM 752 O O . TYR A 1 101 ? -9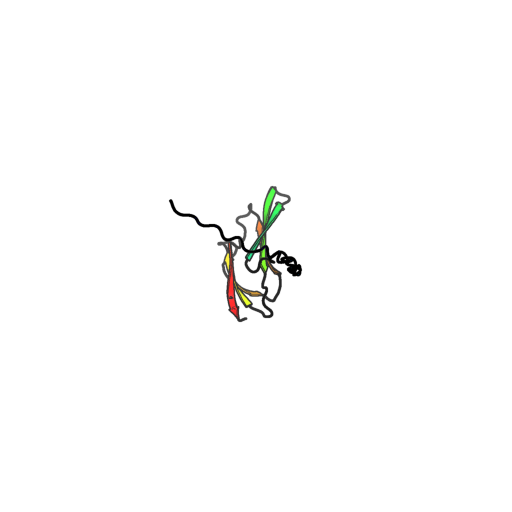.843 -5.492 5.185 1.00 96.62 101 TYR A O 1
ATOM 760 N N . ILE A 1 102 ? -8.566 -5.433 7.042 1.00 97.56 102 ILE A N 1
ATOM 761 C CA . ILE A 1 102 ? -8.864 -6.805 7.487 1.00 97.56 102 ILE A CA 1
ATOM 762 C C . ILE A 1 102 ? -9.323 -6.913 8.944 1.00 97.56 102 ILE A C 1
ATOM 764 O O . ILE A 1 102 ? -9.720 -7.995 9.367 1.00 97.56 102 ILE A O 1
ATOM 768 N N . GLY A 1 103 ? -9.274 -5.837 9.733 1.00 94.81 103 GLY A N 1
ATOM 769 C CA . GLY A 1 103 ? -9.773 -5.876 11.106 1.00 94.81 103 GLY A CA 1
ATOM 770 C C . GLY A 1 103 ? -9.199 -4.803 12.020 1.00 94.81 103 GLY A C 1
ATOM 771 O O . GLY A 1 103 ? -8.515 -3.876 11.585 1.00 94.81 103 GLY A O 1
ATOM 772 N N . GLY A 1 104 ? -9.477 -4.950 13.313 1.00 93.31 104 GLY A N 1
ATOM 773 C CA . GLY A 1 104 ? -8.869 -4.136 14.360 1.00 93.31 104 GLY A CA 1
ATOM 774 C C . GLY A 1 104 ? -7.379 -4.431 14.538 1.00 93.31 104 GLY A C 1
ATOM 775 O O . GLY A 1 104 ? -6.902 -5.551 14.306 1.00 93.31 104 GLY A O 1
ATOM 776 N N . CYS A 1 105 ? -6.667 -3.394 14.953 1.00 89.69 105 CYS A N 1
ATOM 777 C CA . CYS A 1 105 ? -5.397 -3.485 15.644 1.00 89.69 105 CYS A CA 1
ATOM 778 C C . CYS A 1 105 ? -5.615 -2.870 17.038 1.00 89.69 105 CYS A C 1
ATOM 780 O O . CYS A 1 105 ? -5.036 -3.417 17.988 1.00 89.69 105 CYS A O 1
#

Sequence (105 aa):
MRKFSVSVLTAIVAFTGFSALAPSASAQEQCGYYLIQEGLDPFGNSKSTSYYKHCGSGNVKIQVDGNFAYPSRTMCVGPGITRLNVNLSGFGNAVVKNAYYIGGC

Nearest PDB structures (foldseek):
  8u01-assembly1_A  TM=4.412E-01  e=1.412E-01  Phocaeicola plebeius
  1ex0-assembly1_B  TM=4.261E-01  e=4.193E-01  Homo sapiens
  1ggy-assembly1_A  TM=4.282E-01  e=5.811E-01  Homo sapiens
  1fie-assembly1_B  TM=4.769E-01  e=2.031E+00  Homo sapiens
  4nn5-assembly1_C  TM=3.959E-01  e=2.524E+00  Mus musculus

pLDDT: mean 79.36, std 18.35, range [41.09, 98.06]